Protein AF-A0A162CSD1-F1 (afdb_monomer_lite)

Foldseek 3Di:
DQVVQQVVCVVCVVDQKGFDKDFDPDPCLLQALVFKWFDADPVRHTPDIASHRPDDDVVQCCVQPNPDDDRDDADVVGTITTDPHMDGDPVCVVCLVVQDQDPVCVVRVPSVVSVVVVD

Radius of gyration: 15.82 Å; chains: 1; bounding box: 43×24×38 Å

Sequence (119 aa):
LIDQVAQLLIDRPEASMSTAAHAISELVDFCNPNVVKVVTDARQMALYFSRAPIPWWRDGQTAGNPGGDAFTQLPSPPPLRHVGIYAYRAGFLAQFPLLNPAPIEQLESLEQLRALWHG

Structure (mmCIF, N/CA/C/O backbone):
data_AF-A0A162CSD1-F1
#
_entry.id   AF-A0A162CSD1-F1
#
loop_
_atom_site.group_PDB
_atom_site.id
_atom_site.type_symbol
_atom_site.label_atom_id
_atom_site.label_alt_id
_atom_site.label_comp_id
_atom_site.label_asym_id
_atom_site.label_entity_id
_atom_site.label_seq_id
_atom_site.pdbx_PDB_ins_code
_atom_site.Cartn_x
_atom_site.Cartn_y
_atom_site.Cartn_z
_atom_site.occupancy
_atom_site.B_iso_or_equiv
_atom_site.auth_seq_id
_atom_site.auth_comp_id
_atom_site.auth_asym_id
_atom_site.auth_atom_id
_atom_site.pdbx_PDB_model_num
ATOM 1 N N . LEU A 1 1 ? -16.130 4.300 -6.595 1.00 90.00 1 LEU A N 1
ATOM 2 C CA . LEU A 1 1 ? -14.912 3.981 -5.812 1.00 90.00 1 LEU A CA 1
ATOM 3 C C . LEU A 1 1 ? -15.127 4.211 -4.318 1.00 90.00 1 LEU A C 1
ATOM 5 O O . LEU A 1 1 ? -14.947 3.260 -3.579 1.00 90.00 1 LEU A O 1
ATOM 9 N N . ILE A 1 2 ? -15.563 5.401 -3.876 1.00 95.69 2 ILE A N 1
ATOM 10 C CA . ILE A 1 2 ? -15.840 5.692 -2.449 1.00 95.69 2 ILE A CA 1
ATOM 11 C C . ILE A 1 2 ? -16.759 4.637 -1.812 1.00 95.69 2 ILE A C 1
ATOM 13 O O . ILE A 1 2 ? -16.356 3.981 -0.855 1.00 95.69 2 ILE A O 1
ATOM 17 N N . ASP A 1 3 ? -17.930 4.395 -2.405 1.00 97.88 3 ASP A N 1
ATOM 18 C CA . ASP A 1 3 ? -18.899 3.431 -1.861 1.00 97.88 3 ASP A CA 1
ATOM 19 C C . ASP A 1 3 ? -18.352 1.999 -1.813 1.00 97.88 3 ASP A C 1
ATOM 21 O O . ASP A 1 3 ? -18.671 1.242 -0.908 1.00 97.88 3 ASP A O 1
ATOM 25 N N . GLN A 1 4 ? -17.476 1.633 -2.755 1.00 97.38 4 GLN A N 1
ATOM 26 C CA . GLN A 1 4 ? -16.860 0.304 -2.796 1.00 97.38 4 GLN A CA 1
ATOM 27 C C . GLN A 1 4 ? -15.843 0.122 -1.665 1.00 97.38 4 GLN A C 1
ATOM 29 O O . GLN A 1 4 ? -15.792 -0.943 -1.061 1.00 97.38 4 GLN A O 1
ATOM 34 N N . VAL A 1 5 ? -15.057 1.157 -1.350 1.00 97.88 5 VAL A N 1
ATOM 35 C CA . VAL A 1 5 ? -14.096 1.128 -0.234 1.00 97.88 5 VAL A CA 1
ATOM 36 C C . VAL A 1 5 ? -14.840 1.054 1.100 1.00 97.88 5 VAL A C 1
ATOM 38 O O . VAL A 1 5 ? -14.472 0.258 1.964 1.00 97.88 5 VAL A O 1
ATOM 41 N N . ALA A 1 6 ? -15.923 1.823 1.244 1.00 98.06 6 ALA A N 1
ATOM 42 C CA . ALA A 1 6 ? -16.793 1.764 2.415 1.00 98.06 6 ALA A CA 1
ATOM 43 C C . ALA A 1 6 ? -17.444 0.380 2.570 1.00 98.06 6 ALA A C 1
ATOM 45 O O . ALA A 1 6 ? -17.352 -0.223 3.639 1.00 98.06 6 ALA A O 1
ATOM 46 N N . GLN A 1 7 ? -18.034 -0.153 1.496 1.00 98.25 7 GLN A N 1
ATOM 47 C CA . GLN A 1 7 ? -18.664 -1.472 1.504 1.00 98.25 7 GLN A CA 1
ATOM 48 C C . GLN A 1 7 ? -17.656 -2.585 1.818 1.00 98.25 7 GLN A C 1
ATOM 50 O O . GLN A 1 7 ? -17.949 -3.454 2.631 1.00 98.25 7 GLN A O 1
ATOM 55 N N . LEU A 1 8 ? -16.434 -2.513 1.279 1.00 97.75 8 LEU A N 1
ATOM 56 C CA . LEU A 1 8 ? -15.368 -3.465 1.598 1.00 97.75 8 LEU A CA 1
ATOM 57 C C . LEU A 1 8 ? -15.092 -3.544 3.108 1.00 97.75 8 LEU A C 1
ATOM 59 O O . LEU A 1 8 ? -14.877 -4.633 3.630 1.00 97.75 8 LEU A O 1
ATOM 63 N N . LEU A 1 9 ? -15.108 -2.414 3.824 1.00 98.06 9 LEU A N 1
ATOM 64 C CA . LEU A 1 9 ? -14.904 -2.413 5.276 1.00 98.06 9 LEU A CA 1
ATOM 65 C C . LEU A 1 9 ? -16.105 -2.988 6.041 1.00 98.06 9 LEU A C 1
ATOM 67 O O . LEU A 1 9 ? -15.936 -3.591 7.103 1.00 98.06 9 LEU A O 1
ATOM 71 N N . ILE A 1 10 ? -17.319 -2.805 5.518 1.00 98.06 10 ILE A N 1
ATOM 72 C CA . ILE A 1 10 ? -18.529 -3.425 6.072 1.00 98.06 10 ILE A CA 1
ATOM 73 C C . ILE A 1 10 ? -18.428 -4.950 5.950 1.00 98.06 10 ILE A C 1
ATOM 75 O O . ILE A 1 10 ? -18.682 -5.656 6.924 1.00 98.06 10 ILE A O 1
ATOM 79 N N . ASP A 1 11 ? -17.972 -5.440 4.798 1.00 97.56 11 ASP A N 1
ATOM 80 C CA . ASP A 1 11 ? -17.895 -6.869 4.486 1.00 97.56 11 ASP A CA 1
ATOM 81 C C . ASP A 1 11 ? -16.713 -7.589 5.170 1.00 97.56 11 ASP A C 1
ATOM 83 O O . ASP A 1 11 ? -16.642 -8.818 5.144 1.00 97.56 11 ASP A O 1
ATOM 87 N N . ARG A 1 12 ? -15.780 -6.843 5.781 1.00 97.00 12 ARG A N 1
ATOM 88 C CA . ARG A 1 12 ? -14.575 -7.355 6.463 1.00 97.00 12 ARG A CA 1
ATOM 89 C C . ARG A 1 12 ? -14.553 -6.944 7.939 1.00 97.00 12 ARG A C 1
ATOM 91 O O . ARG A 1 12 ? -13.871 -5.977 8.300 1.00 97.00 12 ARG A O 1
ATOM 98 N N . PRO A 1 13 ? -15.315 -7.630 8.814 1.00 95.00 13 PRO A N 1
ATOM 99 C CA . PRO A 1 13 ? -15.409 -7.289 10.236 1.00 95.00 13 PRO A CA 1
ATOM 100 C C . PRO A 1 13 ? -14.060 -7.331 10.967 1.00 95.00 13 PRO A C 1
ATOM 102 O O . PRO A 1 13 ? -13.868 -6.591 11.927 1.00 95.00 13 PRO A O 1
ATOM 105 N N . GLU A 1 14 ? -13.120 -8.147 10.493 1.00 94.31 14 GLU A N 1
ATOM 106 C CA . GLU A 1 14 ? -11.766 -8.279 11.027 1.00 94.31 14 GLU A CA 1
ATOM 107 C C . GLU A 1 14 ? -10.858 -7.070 10.750 1.00 94.31 14 GLU A C 1
ATOM 109 O O . GLU A 1 14 ? -9.826 -6.927 11.399 1.00 94.31 14 GLU A O 1
ATOM 114 N N . ALA A 1 15 ? -11.214 -6.203 9.796 1.00 96.88 15 ALA A N 1
ATOM 115 C CA . ALA A 1 15 ? -10.410 -5.047 9.418 1.00 96.88 15 ALA A CA 1
ATOM 116 C C . ALA A 1 15 ? -10.860 -3.773 10.150 1.00 96.88 15 ALA A C 1
ATOM 118 O O . ALA A 1 15 ? -12.056 -3.489 10.263 1.00 96.88 15 ALA A O 1
ATOM 119 N N . SER A 1 16 ? -9.896 -2.961 10.590 1.00 97.06 16 SER A N 1
ATOM 120 C CA . SER A 1 16 ? -10.133 -1.651 11.225 1.00 97.06 16 SER A CA 1
ATOM 121 C C . SER A 1 16 ? -10.255 -0.499 10.217 1.00 97.06 16 SER A C 1
ATOM 123 O O . SER A 1 16 ? -10.886 0.526 10.498 1.00 97.06 16 SER A O 1
ATOM 125 N N . MET A 1 17 ? -9.683 -0.683 9.026 1.00 98.12 17 MET A N 1
ATOM 126 C CA . MET A 1 17 ? -9.717 0.253 7.904 1.00 98.12 17 MET A CA 1
ATOM 127 C C . MET A 1 17 ? -9.633 -0.495 6.568 1.00 98.12 17 MET A C 1
ATOM 129 O O . MET A 1 17 ? -9.185 -1.640 6.523 1.00 98.12 17 MET A O 1
ATOM 133 N N . SER A 1 18 ? -10.037 0.152 5.479 1.00 98.38 18 SER A N 1
ATOM 134 C CA . SER A 1 18 ? -9.899 -0.360 4.111 1.00 98.38 18 SER A CA 1
ATOM 135 C C . SER A 1 18 ? -9.401 0.740 3.170 1.00 98.38 18 SER A C 1
ATOM 137 O O . SER A 1 18 ? -9.524 1.929 3.466 1.00 98.38 18 SER A O 1
ATOM 139 N N . THR A 1 19 ? -8.820 0.341 2.039 1.00 98.56 19 THR A N 1
ATOM 140 C CA . THR A 1 19 ? -8.325 1.230 0.976 1.00 98.56 19 THR A CA 1
ATOM 141 C C . THR A 1 19 ? -8.540 0.581 -0.395 1.00 98.56 19 THR A C 1
ATOM 143 O O . THR A 1 19 ? -9.049 -0.539 -0.480 1.00 98.56 19 THR A O 1
ATOM 146 N N . ALA A 1 20 ? -8.166 1.267 -1.472 1.00 98.38 20 ALA A N 1
ATOM 147 C CA . ALA A 1 20 ? -8.173 0.738 -2.827 1.00 98.38 20 ALA A CA 1
ATOM 148 C C . ALA A 1 20 ? -6.760 0.627 -3.412 1.00 98.38 20 ALA A C 1
ATOM 150 O O . ALA A 1 20 ? -5.833 1.355 -3.051 1.00 98.38 20 ALA A O 1
ATOM 151 N N . ALA A 1 21 ? -6.615 -0.274 -4.377 1.00 98.50 21 ALA A N 1
ATOM 152 C CA . ALA A 1 21 ? -5.424 -0.398 -5.196 1.00 98.50 21 ALA A CA 1
ATOM 153 C C . ALA A 1 21 ? -5.799 -0.816 -6.623 1.00 98.50 21 ALA A C 1
ATOM 155 O O . ALA A 1 21 ? -6.874 -1.374 -6.847 1.00 98.50 21 ALA A O 1
ATOM 156 N N . HIS A 1 22 ? -4.918 -0.561 -7.586 1.00 98.19 22 HIS A N 1
ATOM 157 C CA . HIS A 1 22 ? -5.068 -1.045 -8.959 1.00 98.19 22 HIS A CA 1
ATOM 158 C C . HIS A 1 22 ? -3.735 -1.543 -9.516 1.00 98.19 22 HIS A C 1
ATOM 160 O O . HIS A 1 22 ? -2.672 -1.164 -9.029 1.00 98.19 22 HIS A O 1
ATOM 166 N N . ALA A 1 23 ? -3.782 -2.381 -10.551 1.00 98.44 23 ALA A N 1
ATOM 167 C CA . ALA A 1 23 ? -2.582 -2.863 -11.225 1.00 98.44 23 ALA A CA 1
ATOM 168 C C . ALA A 1 23 ? -1.788 -1.706 -11.855 1.00 98.44 23 ALA A C 1
ATOM 170 O O . ALA A 1 23 ? -2.367 -0.789 -12.444 1.00 98.44 23 ALA A O 1
ATOM 171 N N . ILE A 1 24 ? -0.465 -1.764 -11.734 1.00 98.56 24 ILE A N 1
ATOM 172 C CA . ILE A 1 24 ? 0.476 -0.896 -12.442 1.00 98.56 24 ILE A CA 1
ATOM 173 C C . ILE A 1 24 ? 0.746 -1.511 -13.816 1.00 98.56 24 ILE A C 1
ATOM 175 O O . ILE A 1 24 ? 1.083 -2.691 -13.908 1.00 98.56 24 ILE A O 1
ATOM 179 N N . SER A 1 25 ? 0.611 -0.710 -14.873 1.00 97.88 25 SER A N 1
ATOM 180 C CA . SER A 1 25 ? 0.842 -1.139 -16.260 1.00 97.88 25 SER A CA 1
ATOM 181 C C . SER A 1 25 ? 2.189 -0.701 -16.827 1.00 97.88 25 SER A C 1
ATOM 183 O O . SER A 1 25 ? 2.615 -1.252 -17.835 1.00 97.88 25 SER A O 1
ATOM 185 N N . GLU A 1 26 ? 2.875 0.247 -16.179 1.00 97.44 26 GLU A N 1
ATOM 186 C CA . GLU A 1 26 ? 4.116 0.837 -16.683 1.00 97.44 26 GLU A CA 1
ATOM 187 C C . GLU A 1 26 ? 5.284 0.662 -15.708 1.00 97.44 26 GLU A C 1
ATOM 189 O O . GLU A 1 26 ? 5.170 0.928 -14.508 1.00 97.44 26 GLU A O 1
ATOM 194 N N . LEU A 1 27 ? 6.450 0.271 -16.231 1.00 95.19 27 LEU A N 1
ATOM 195 C CA . LEU A 1 27 ? 7.664 0.092 -15.427 1.00 95.19 27 LEU A CA 1
ATOM 196 C C . LEU A 1 27 ? 8.117 1.400 -14.759 1.00 95.19 27 LEU A C 1
ATOM 198 O O . LEU A 1 27 ? 8.592 1.381 -13.623 1.00 95.19 27 LEU A O 1
ATOM 202 N N . VAL A 1 28 ? 7.922 2.538 -15.435 1.00 96.69 28 VAL A N 1
ATOM 203 C CA . VAL A 1 28 ? 8.249 3.861 -14.881 1.00 96.69 28 VAL A CA 1
ATOM 204 C C . VAL A 1 28 ? 7.455 4.149 -13.607 1.00 96.69 28 VAL A C 1
ATOM 206 O O . VAL A 1 28 ? 8.025 4.647 -12.640 1.00 96.69 28 VAL A O 1
ATOM 209 N N . ASP A 1 29 ? 6.177 3.766 -13.557 1.00 98.12 29 ASP A N 1
ATOM 210 C CA . ASP A 1 29 ? 5.334 3.945 -12.375 1.00 98.12 29 ASP A CA 1
ATOM 211 C C . ASP A 1 29 ? 5.735 2.991 -11.250 1.00 98.12 29 ASP A C 1
ATOM 213 O O . ASP A 1 29 ? 5.751 3.381 -10.083 1.00 98.12 29 ASP A O 1
ATOM 217 N N . PHE A 1 30 ? 6.111 1.754 -11.579 1.00 97.44 30 PHE A N 1
ATOM 218 C CA . PHE A 1 30 ? 6.592 0.792 -10.589 1.00 97.44 30 PHE A CA 1
ATOM 219 C C . PHE A 1 30 ? 7.854 1.294 -9.868 1.00 97.44 30 PHE A C 1
ATOM 221 O O . PHE A 1 30 ? 7.939 1.240 -8.634 1.00 97.44 30 PHE A O 1
ATOM 228 N N . CYS A 1 31 ? 8.788 1.864 -10.631 1.00 95.38 31 CYS A N 1
ATOM 229 C CA . CYS A 1 31 ? 10.041 2.420 -10.126 1.00 95.38 31 CYS A CA 1
ATOM 230 C C . CYS A 1 31 ? 9.900 3.818 -9.498 1.00 95.38 31 CYS A C 1
ATOM 232 O O . CYS A 1 31 ? 10.825 4.280 -8.833 1.00 95.38 31 CYS A O 1
ATOM 234 N N . ASN A 1 32 ? 8.765 4.500 -9.673 1.00 98.00 32 ASN A N 1
ATOM 235 C CA . ASN A 1 32 ? 8.560 5.854 -9.162 1.00 98.00 32 ASN A CA 1
ATOM 236 C C . ASN A 1 32 ? 8.291 5.845 -7.637 1.00 98.00 32 ASN A C 1
ATOM 238 O O . ASN A 1 32 ? 7.291 5.266 -7.200 1.00 98.00 32 ASN A O 1
ATOM 242 N N . PRO A 1 33 ? 9.105 6.524 -6.802 1.00 97.88 33 PRO A N 1
ATOM 243 C CA . PRO A 1 33 ? 8.897 6.579 -5.348 1.00 97.88 33 PRO A CA 1
ATOM 244 C C . PRO A 1 33 ? 7.671 7.411 -4.924 1.00 97.88 33 PRO A C 1
ATOM 246 O O . PRO A 1 33 ? 7.237 7.346 -3.771 1.00 97.88 33 PRO A O 1
ATOM 249 N N . ASN A 1 34 ? 7.082 8.186 -5.839 1.00 98.12 34 ASN A N 1
ATOM 250 C CA . ASN A 1 34 ? 5.807 8.874 -5.611 1.00 98.12 34 ASN A CA 1
ATOM 251 C C . ASN A 1 34 ? 4.596 7.954 -5.828 1.00 98.12 34 ASN A C 1
ATOM 253 O O . ASN A 1 34 ? 3.484 8.289 -5.424 1.00 98.12 34 ASN A O 1
ATOM 257 N N . VAL A 1 35 ? 4.801 6.793 -6.453 1.00 98.62 35 VAL A N 1
ATOM 258 C CA . VAL A 1 35 ? 3.789 5.750 -6.593 1.00 98.62 35 VAL A CA 1
ATOM 259 C C . VAL A 1 35 ? 3.980 4.765 -5.450 1.00 98.62 35 VAL A C 1
ATOM 261 O O . VAL A 1 35 ? 4.966 4.033 -5.406 1.00 98.62 35 VAL A O 1
ATOM 264 N N . VAL A 1 36 ? 3.042 4.746 -4.508 1.00 98.81 36 VAL A N 1
ATOM 265 C CA . VAL A 1 36 ? 3.075 3.807 -3.380 1.00 98.81 36 VAL A CA 1
ATOM 266 C C . VAL A 1 36 ? 2.602 2.442 -3.861 1.00 98.81 36 VAL A C 1
ATOM 268 O O . VAL A 1 36 ? 1.503 2.320 -4.406 1.00 98.81 36 VAL A O 1
ATOM 271 N N . LYS A 1 37 ? 3.428 1.418 -3.654 1.00 98.81 37 LYS A N 1
ATOM 272 C CA . LYS A 1 37 ? 3.091 0.026 -3.943 1.00 98.81 37 LYS A CA 1
ATOM 273 C C . LYS A 1 37 ? 2.485 -0.626 -2.707 1.00 98.81 37 LYS A C 1
ATOM 275 O O . LYS A 1 37 ? 2.829 -0.261 -1.583 1.00 98.81 37 LYS A O 1
ATOM 280 N N . VAL A 1 38 ? 1.601 -1.594 -2.921 1.00 98.81 38 VAL A N 1
ATOM 281 C CA . VAL A 1 38 ? 1.022 -2.424 -1.859 1.00 98.81 38 VAL A CA 1
ATOM 282 C C . VAL A 1 38 ? 1.102 -3.895 -2.244 1.00 98.81 38 VAL A C 1
ATOM 284 O O . VAL A 1 38 ? 0.882 -4.260 -3.397 1.00 98.81 38 VAL A O 1
ATOM 287 N N . VAL A 1 39 ? 1.413 -4.744 -1.270 1.00 98.50 39 VAL A N 1
ATOM 288 C CA . VAL A 1 39 ? 1.325 -6.204 -1.394 1.00 98.50 39 VAL A CA 1
ATOM 289 C C . VAL A 1 39 ? 0.251 -6.723 -0.445 1.00 98.50 39 VAL A C 1
ATOM 291 O O . VAL A 1 39 ? 0.104 -6.202 0.661 1.00 98.50 39 VAL A O 1
ATOM 294 N N . THR A 1 40 ? -0.516 -7.725 -0.874 1.00 98.19 40 THR A N 1
ATOM 295 C CA . THR A 1 40 ? -1.648 -8.278 -0.117 1.00 98.19 40 THR A CA 1
ATOM 296 C C . THR A 1 40 ? -1.505 -9.781 0.112 1.00 98.19 40 THR A C 1
ATOM 298 O O . THR A 1 40 ? -0.780 -10.468 -0.610 1.00 98.19 40 THR A O 1
ATOM 301 N N . ASP A 1 41 ? -2.176 -10.293 1.145 1.00 97.38 41 ASP A N 1
ATOM 302 C CA . ASP A 1 41 ? -2.341 -11.731 1.364 1.00 97.38 41 ASP A CA 1
ATOM 303 C C . ASP A 1 41 ? -3.455 -12.312 0.467 1.00 97.38 41 ASP A C 1
ATOM 305 O O . ASP A 1 41 ? -4.157 -11.600 -0.256 1.00 97.38 41 ASP A O 1
ATOM 309 N N . ALA A 1 42 ? -3.665 -13.630 0.539 1.00 96.88 42 ALA A N 1
ATOM 310 C CA . ALA A 1 42 ? -4.710 -14.315 -0.228 1.00 96.88 42 ALA A CA 1
ATOM 311 C C . ALA A 1 42 ? -6.145 -13.849 0.106 1.00 96.88 42 ALA A C 1
ATOM 313 O O . ALA A 1 42 ? -7.066 -14.089 -0.674 1.00 96.88 42 ALA A O 1
ATOM 314 N N . ARG A 1 43 ? -6.350 -13.178 1.248 1.00 96.06 43 ARG A N 1
ATOM 315 C CA . ARG A 1 43 ? -7.633 -12.601 1.673 1.00 96.06 43 ARG A CA 1
ATOM 316 C C . ARG A 1 43 ? -7.760 -11.129 1.284 1.00 96.06 43 ARG A C 1
ATOM 318 O O . ARG A 1 43 ? -8.776 -10.524 1.610 1.00 96.06 43 ARG A O 1
ATOM 325 N N . GLN A 1 44 ? -6.796 -10.558 0.560 1.00 95.81 44 GLN A N 1
ATOM 326 C CA . GLN A 1 44 ? -6.731 -9.131 0.223 1.00 95.81 44 GLN A CA 1
ATOM 327 C C . GLN A 1 44 ? -6.500 -8.211 1.436 1.00 95.81 44 GLN A C 1
ATOM 329 O O . GLN A 1 44 ? -6.832 -7.029 1.381 1.00 95.81 44 GLN A O 1
ATOM 334 N N . MET A 1 45 ? -5.910 -8.719 2.523 1.00 97.25 45 MET A N 1
ATOM 335 C CA . MET A 1 45 ? -5.387 -7.867 3.594 1.00 97.25 45 MET A CA 1
ATOM 336 C C . MET A 1 45 ? -4.026 -7.315 3.176 1.00 97.25 45 MET A C 1
ATOM 338 O O . MET A 1 45 ? -3.179 -8.062 2.683 1.00 97.25 45 MET A O 1
ATOM 342 N N . ALA A 1 46 ? -3.804 -6.013 3.360 1.00 98.12 46 ALA A N 1
ATOM 343 C CA . ALA A 1 46 ? -2.509 -5.406 3.075 1.00 98.12 46 ALA A CA 1
ATOM 344 C C . ALA A 1 46 ? -1.435 -5.988 4.004 1.00 98.12 46 ALA A C 1
ATOM 346 O O . ALA A 1 46 ? -1.576 -5.954 5.223 1.00 98.12 46 ALA A O 1
ATOM 347 N N . LEU A 1 47 ? -0.363 -6.511 3.412 1.00 98.12 47 LEU A N 1
ATOM 348 C CA . LEU A 1 47 ? 0.815 -6.993 4.130 1.00 98.12 47 LEU A CA 1
ATOM 349 C C . LEU A 1 47 ? 1.822 -5.861 4.345 1.00 98.12 47 LEU A C 1
ATOM 351 O O . LEU A 1 47 ? 2.421 -5.768 5.411 1.00 98.12 47 LEU A O 1
ATOM 355 N N . TYR A 1 48 ? 2.022 -5.008 3.334 1.00 98.50 48 TYR A N 1
ATOM 356 C CA . TYR A 1 48 ? 2.974 -3.900 3.405 1.00 98.50 48 TYR A CA 1
ATOM 357 C C . TYR A 1 48 ? 2.709 -2.837 2.330 1.00 98.50 48 TYR A C 1
ATOM 359 O O . TYR A 1 48 ? 2.248 -3.159 1.231 1.00 98.50 48 TYR A O 1
ATOM 367 N N . PHE A 1 49 ? 3.052 -1.584 2.644 1.00 98.81 49 PHE A N 1
ATOM 368 C CA . PHE A 1 49 ? 3.071 -0.452 1.715 1.00 98.81 49 PHE A CA 1
ATOM 369 C C . PHE A 1 49 ? 4.496 0.083 1.596 1.00 98.81 49 PHE A C 1
ATOM 371 O O . PHE A 1 49 ? 5.186 0.196 2.603 1.00 98.81 49 PHE A O 1
ATOM 378 N N . SER A 1 50 ? 4.931 0.453 0.393 1.00 98.75 50 SER A N 1
ATOM 379 C CA . SER A 1 50 ? 6.283 0.987 0.204 1.00 98.75 50 SER A CA 1
ATOM 380 C C . SER A 1 50 ? 6.389 1.926 -0.983 1.00 98.75 50 SER A C 1
ATOM 382 O O . SER A 1 50 ? 5.688 1.777 -1.989 1.00 98.75 50 SER A O 1
ATOM 384 N N . ARG A 1 51 ? 7.318 2.876 -0.893 1.00 98.62 51 ARG A N 1
ATOM 385 C CA . ARG A 1 51 ? 7.795 3.645 -2.046 1.00 98.62 51 ARG A CA 1
ATOM 386 C C . ARG A 1 51 ? 8.794 2.851 -2.882 1.00 98.62 51 ARG A C 1
ATOM 388 O O . ARG A 1 51 ? 8.918 3.122 -4.078 1.00 98.62 51 ARG A O 1
ATOM 395 N N . ALA A 1 52 ? 9.466 1.858 -2.300 1.00 97.50 52 ALA A N 1
ATOM 396 C CA . ALA A 1 52 ? 10.342 0.957 -3.037 1.00 97.50 52 ALA A CA 1
ATOM 397 C C . ALA A 1 52 ? 9.537 0.051 -3.992 1.00 97.50 52 ALA A C 1
ATOM 399 O O . ALA A 1 52 ? 8.358 -0.226 -3.740 1.00 97.50 5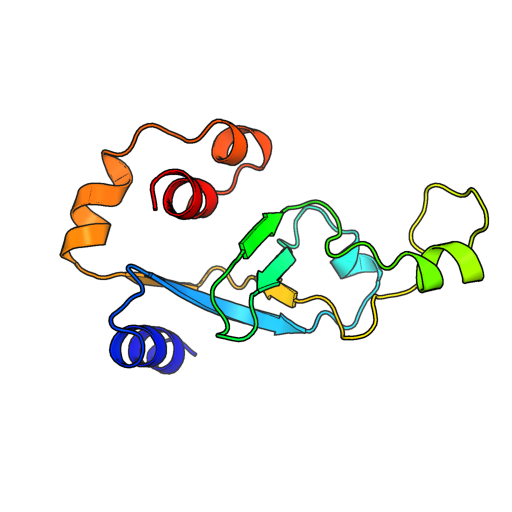2 ALA A O 1
ATOM 400 N N . PRO A 1 53 ? 10.133 -0.423 -5.099 1.00 95.81 53 PRO A N 1
ATOM 401 C CA . PRO A 1 53 ? 9.440 -1.304 -6.034 1.00 95.81 53 PRO A CA 1
ATOM 402 C C . PRO A 1 53 ? 9.236 -2.697 -5.418 1.00 95.81 53 PRO A C 1
ATOM 404 O O . PRO A 1 53 ? 10.175 -3.481 -5.281 1.00 95.81 53 PRO A O 1
ATOM 407 N N . ILE A 1 54 ? 7.991 -2.995 -5.032 1.00 96.88 54 ILE A N 1
ATOM 408 C CA . ILE A 1 54 ? 7.578 -4.276 -4.446 1.00 96.88 54 ILE A CA 1
ATOM 409 C C . ILE A 1 54 ? 6.348 -4.854 -5.173 1.00 96.88 54 ILE A C 1
ATOM 411 O O . ILE A 1 54 ? 5.451 -4.093 -5.544 1.00 96.88 54 ILE A O 1
ATOM 415 N N . PRO A 1 55 ? 6.264 -6.184 -5.354 1.00 94.81 55 PRO A N 1
ATOM 416 C CA . PRO A 1 55 ? 7.241 -7.188 -4.935 1.00 94.81 55 PRO A CA 1
ATOM 417 C C . PRO A 1 55 ? 8.460 -7.260 -5.868 1.00 94.81 55 PRO A C 1
ATOM 419 O O . PRO A 1 55 ? 8.388 -6.932 -7.052 1.00 94.81 55 PRO A O 1
ATOM 422 N N . TRP A 1 56 ? 9.581 -7.747 -5.337 1.00 92.25 56 TRP A N 1
ATOM 423 C CA . TRP A 1 56 ? 10.751 -8.080 -6.147 1.00 92.25 56 TRP A CA 1
ATOM 424 C C . TRP A 1 56 ? 10.490 -9.350 -6.968 1.00 92.25 56 TRP A C 1
ATOM 426 O O . TRP A 1 56 ? 10.330 -10.438 -6.408 1.00 92.25 56 TRP A O 1
ATOM 436 N N . TRP A 1 57 ? 10.480 -9.238 -8.300 1.00 90.94 57 TRP A N 1
ATOM 437 C CA . TRP A 1 57 ? 10.348 -10.396 -9.188 1.00 90.94 57 TRP A CA 1
ATOM 438 C C . TRP A 1 57 ? 11.717 -10.970 -9.563 1.00 90.94 57 TRP A C 1
ATOM 440 O O . TRP A 1 57 ? 12.303 -10.601 -10.579 1.00 90.94 57 TRP A O 1
ATOM 450 N N . ARG A 1 58 ? 12.218 -11.895 -8.734 1.00 87.31 58 ARG A N 1
ATOM 451 C CA . ARG A 1 58 ? 13.560 -12.494 -8.863 1.00 87.31 58 ARG A CA 1
ATOM 452 C C . ARG A 1 58 ? 13.886 -12.961 -10.282 1.00 87.31 58 ARG A C 1
ATOM 454 O O . ARG A 1 58 ? 14.928 -12.595 -10.821 1.00 87.31 58 ARG A O 1
ATOM 461 N N . ASP A 1 59 ? 13.006 -13.763 -10.871 1.00 85.38 59 ASP A N 1
ATOM 462 C CA . ASP A 1 59 ? 13.297 -14.424 -12.144 1.00 85.38 59 ASP A CA 1
ATOM 463 C C . ASP A 1 59 ? 13.214 -13.433 -13.317 1.00 85.38 59 ASP A C 1
ATOM 465 O O . ASP A 1 59 ? 14.065 -13.470 -14.203 1.00 85.38 59 ASP A O 1
ATOM 469 N N . GLY A 1 60 ? 12.271 -12.481 -13.276 1.00 82.69 60 GLY A N 1
ATOM 470 C CA . GLY A 1 60 ? 12.154 -11.422 -14.285 1.00 82.69 60 GLY A CA 1
ATOM 471 C C . GLY A 1 60 ? 13.350 -10.469 -14.296 1.00 82.69 60 GLY A C 1
ATOM 472 O O . GLY A 1 60 ? 13.864 -10.137 -15.361 1.00 82.69 60 GLY A O 1
ATOM 473 N N . GLN A 1 61 ? 13.860 -10.087 -13.118 1.00 80.00 61 GLN A N 1
ATOM 474 C CA . GLN A 1 61 ? 15.050 -9.231 -13.052 1.00 80.00 61 GLN A CA 1
ATOM 475 C C . GLN A 1 61 ? 16.324 -9.972 -13.471 1.00 80.00 61 GLN A C 1
ATOM 477 O O . GLN A 1 61 ? 17.164 -9.407 -14.165 1.00 80.00 61 GLN A O 1
ATOM 482 N N . THR A 1 62 ? 16.446 -11.257 -13.127 1.00 74.31 62 THR A N 1
ATOM 483 C CA . THR A 1 62 ? 17.620 -12.062 -13.506 1.00 74.31 62 THR A CA 1
ATOM 484 C C . THR A 1 62 ? 17.666 -12.339 -15.011 1.00 74.31 62 THR A C 1
ATOM 486 O O . THR A 1 62 ? 18.745 -12.344 -15.595 1.00 74.31 62 THR A O 1
ATOM 489 N N . ALA A 1 63 ? 16.512 -12.540 -15.656 1.00 70.50 63 ALA A N 1
ATOM 490 C CA . ALA A 1 63 ? 16.431 -12.796 -17.094 1.00 70.50 63 ALA A CA 1
ATOM 491 C C . ALA A 1 63 ? 16.749 -11.555 -17.950 1.00 70.50 63 ALA A C 1
ATOM 493 O O . ALA A 1 63 ? 17.313 -11.691 -19.034 1.00 70.50 63 ALA A O 1
ATOM 494 N N . GLY A 1 64 ? 16.389 -10.357 -17.474 1.00 65.12 64 GLY A N 1
ATOM 495 C CA . GLY A 1 64 ? 16.602 -9.099 -18.196 1.00 65.12 64 GLY A CA 1
ATOM 496 C C . GLY A 1 64 ? 17.901 -8.366 -17.852 1.00 65.12 64 GLY A C 1
ATOM 497 O O . GLY A 1 64 ? 18.328 -7.513 -18.627 1.00 65.12 64 GLY A O 1
ATOM 498 N N . ASN A 1 65 ? 18.521 -8.664 -16.702 1.00 67.94 65 ASN A N 1
ATOM 499 C CA . ASN A 1 65 ? 19.695 -7.940 -16.210 1.00 67.94 65 ASN A CA 1
ATOM 500 C C . ASN A 1 65 ? 20.532 -8.758 -15.192 1.00 67.94 65 ASN A C 1
ATOM 502 O O . ASN A 1 65 ? 20.496 -8.469 -13.991 1.00 67.94 65 ASN A O 1
ATOM 506 N N . PRO A 1 66 ? 21.284 -9.797 -15.616 1.00 65.62 66 PRO A N 1
ATOM 507 C CA . PRO A 1 66 ? 22.078 -10.618 -14.700 1.00 65.62 66 PRO A CA 1
ATOM 508 C C . PRO A 1 66 ? 23.122 -9.779 -13.942 1.00 65.62 66 PRO A C 1
ATOM 510 O O . PRO A 1 66 ? 24.118 -9.343 -14.514 1.00 65.62 66 PRO A O 1
ATOM 513 N N . GLY A 1 67 ? 22.899 -9.564 -12.643 1.00 67.00 67 GLY A N 1
ATOM 514 C CA . GLY A 1 67 ? 23.798 -8.788 -11.780 1.00 67.00 67 GLY A CA 1
ATOM 515 C C . GLY A 1 67 ? 23.653 -7.267 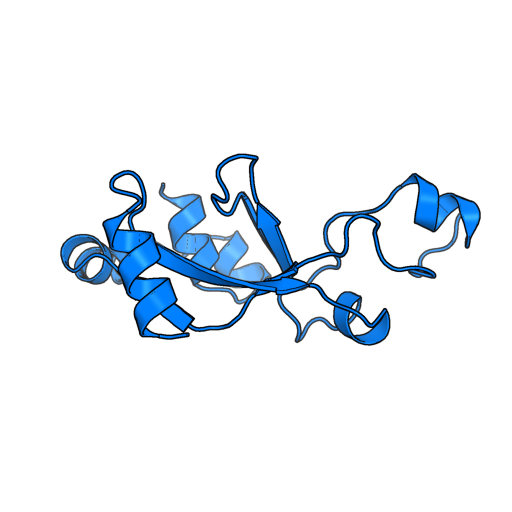-11.878 1.00 67.00 67 GLY A C 1
ATOM 516 O O . GLY A 1 67 ? 24.464 -6.561 -11.283 1.00 67.00 67 GLY A O 1
ATOM 517 N N . GLY A 1 68 ? 22.652 -6.756 -12.598 1.00 67.75 68 GLY A N 1
ATOM 518 C CA . GLY A 1 68 ? 22.380 -5.324 -12.626 1.00 67.75 68 GLY A CA 1
ATOM 519 C C . GLY A 1 68 ? 21.442 -4.859 -11.514 1.00 67.75 68 GLY A C 1
ATOM 520 O O . GLY A 1 68 ? 20.713 -5.633 -10.895 1.00 67.75 68 GLY A O 1
ATOM 521 N N . ASP A 1 69 ? 21.486 -3.558 -11.261 1.00 67.81 69 ASP A N 1
ATOM 522 C CA . ASP A 1 69 ? 20.809 -2.842 -10.176 1.00 67.81 69 ASP A CA 1
ATOM 523 C C . ASP A 1 69 ? 19.462 -2.221 -10.591 1.00 67.81 69 ASP A C 1
ATOM 525 O O . ASP A 1 69 ? 18.712 -1.731 -9.745 1.00 67.81 69 ASP A O 1
ATOM 529 N N . ALA A 1 70 ? 19.134 -2.258 -11.886 1.00 75.19 70 ALA A N 1
ATOM 530 C CA . ALA A 1 70 ? 17.948 -1.627 -12.455 1.00 75.19 70 ALA A CA 1
ATOM 531 C C . ALA A 1 70 ? 16.860 -2.634 -12.848 1.00 75.19 70 ALA A C 1
ATOM 533 O O . ALA A 1 70 ? 17.137 -3.676 -13.453 1.00 75.19 70 ALA A O 1
ATOM 534 N N . PHE A 1 71 ? 15.604 -2.260 -12.577 1.00 84.56 71 PHE A N 1
ATOM 535 C CA . PHE A 1 71 ? 14.441 -3.010 -13.036 1.00 84.56 71 PHE A CA 1
ATOM 536 C C . PHE A 1 71 ? 14.280 -2.888 -14.552 1.00 84.56 71 PHE A C 1
ATOM 538 O O . PHE A 1 71 ? 14.280 -1.780 -15.085 1.00 84.56 71 PHE A O 1
ATOM 545 N N . THR A 1 72 ? 14.090 -4.014 -15.241 1.00 86.56 72 THR A N 1
ATOM 546 C CA . THR A 1 72 ? 13.935 -4.048 -16.712 1.00 86.56 72 THR A CA 1
ATOM 547 C C . THR A 1 72 ? 12.545 -4.473 -17.172 1.00 86.56 72 THR A C 1
ATOM 549 O O . THR A 1 72 ? 12.178 -4.253 -18.325 1.00 86.56 72 THR A O 1
ATOM 552 N N . GLN A 1 73 ? 11.755 -5.070 -16.277 1.00 89.56 73 GLN A N 1
ATOM 553 C CA . GLN A 1 73 ? 10.422 -5.599 -16.563 1.00 89.56 73 GLN A CA 1
ATOM 554 C C . GLN A 1 73 ? 9.515 -5.481 -15.336 1.00 89.56 73 GLN A C 1
ATOM 556 O O . GLN A 1 73 ? 9.989 -5.529 -14.194 1.00 89.56 73 GLN A O 1
ATOM 561 N N . LEU A 1 74 ? 8.207 -5.353 -15.576 1.00 93.62 74 LEU A N 1
ATOM 562 C CA . LEU A 1 74 ? 7.196 -5.400 -14.522 1.00 93.62 74 LEU A CA 1
ATOM 563 C C . LEU A 1 74 ? 7.059 -6.818 -13.954 1.00 93.62 74 LEU A C 1
ATOM 565 O O . LEU A 1 74 ? 7.078 -7.768 -14.734 1.00 93.62 74 LEU A O 1
ATOM 569 N N . PRO A 1 75 ? 6.862 -6.972 -12.631 1.00 93.44 75 PRO A N 1
ATOM 570 C CA . PRO A 1 75 ? 6.439 -8.230 -12.026 1.00 93.44 75 PRO A CA 1
ATOM 571 C C . PRO A 1 75 ? 5.223 -8.862 -12.718 1.00 93.44 75 PRO A C 1
ATOM 573 O O . PRO A 1 75 ? 4.318 -8.160 -13.172 1.00 93.44 75 PRO A O 1
ATOM 576 N N . SER A 1 76 ? 5.191 -10.196 -12.737 1.00 92.31 76 SER A N 1
ATOM 577 C CA . SER A 1 76 ? 4.015 -10.991 -13.097 1.00 92.31 76 SER A CA 1
ATOM 578 C C . SER A 1 76 ? 3.627 -11.881 -11.906 1.00 92.31 76 SER A C 1
ATOM 580 O O . SER A 1 76 ? 4.456 -12.694 -11.484 1.00 92.31 76 SER A O 1
ATOM 582 N N . PRO A 1 77 ? 2.414 -11.746 -11.331 1.00 93.75 77 PRO A N 1
ATOM 583 C CA . PRO A 1 77 ? 1.334 -10.830 -11.725 1.00 93.75 77 PRO A CA 1
ATOM 584 C C . PRO A 1 77 ? 1.687 -9.339 -11.521 1.00 93.75 77 PRO A C 1
ATOM 586 O O . PRO A 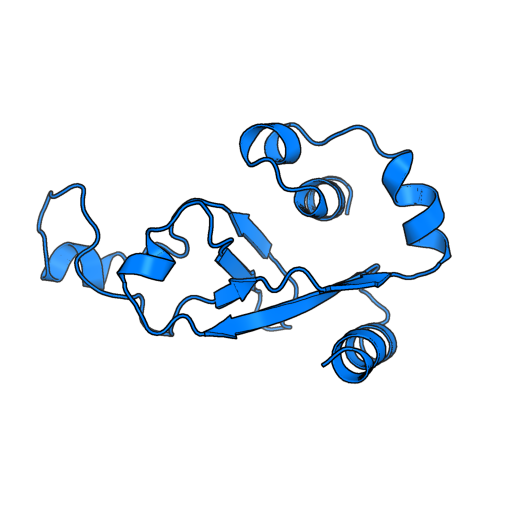1 77 ? 2.618 -9.043 -10.766 1.00 93.75 77 PRO A O 1
ATOM 589 N N . PRO A 1 78 ? 0.953 -8.403 -12.166 1.00 96.94 78 PRO A N 1
ATOM 590 C CA . PRO A 1 78 ? 1.244 -6.974 -12.083 1.00 96.94 78 PRO A CA 1
ATOM 591 C C . PRO A 1 78 ? 1.268 -6.453 -10.637 1.00 96.94 78 PRO A C 1
ATOM 593 O O . PRO A 1 78 ? 0.374 -6.796 -9.855 1.00 96.94 78 PRO A O 1
ATOM 596 N N . PRO A 1 79 ? 2.239 -5.596 -10.273 1.00 98.00 79 PRO A N 1
ATOM 597 C CA . PRO A 1 79 ? 2.277 -4.988 -8.951 1.00 98.00 79 PRO A CA 1
ATOM 598 C C . PRO A 1 79 ? 1.102 -4.021 -8.769 1.00 98.00 79 PRO A C 1
ATOM 600 O O . PRO A 1 79 ? 0.566 -3.475 -9.736 1.00 98.00 79 PRO A O 1
ATOM 603 N N . LEU A 1 80 ? 0.706 -3.788 -7.518 1.00 98.75 80 LEU A N 1
ATOM 604 C CA . LEU A 1 80 ? -0.430 -2.932 -7.192 1.00 98.75 80 LEU A CA 1
ATOM 605 C C . LEU A 1 80 ? 0.030 -1.547 -6.739 1.00 98.75 80 LEU A C 1
ATOM 607 O O . LEU A 1 80 ? 0.878 -1.417 -5.858 1.00 98.75 80 LEU A O 1
ATOM 611 N N . ARG A 1 81 ? -0.595 -0.511 -7.297 1.00 98.81 81 ARG A N 1
ATOM 612 C CA . ARG A 1 81 ? -0.525 0.871 -6.829 1.00 98.81 81 ARG A CA 1
ATOM 613 C C . ARG A 1 81 ? -1.629 1.118 -5.817 1.00 98.81 81 ARG A C 1
ATOM 615 O O . ARG A 1 81 ? -2.802 0.931 -6.126 1.00 98.81 81 ARG A O 1
ATOM 622 N N . HIS A 1 82 ? -1.252 1.601 -4.642 1.00 98.81 82 HIS A N 1
ATOM 623 C CA . HIS A 1 82 ? -2.186 2.091 -3.640 1.00 98.81 82 HIS A CA 1
ATOM 624 C C . HIS A 1 82 ? -2.852 3.401 -4.096 1.00 98.81 82 HIS A C 1
ATOM 626 O O . HIS A 1 82 ? -2.196 4.302 -4.628 1.00 98.81 82 HIS A O 1
ATOM 632 N N . VAL A 1 83 ? -4.157 3.514 -3.853 1.00 98.06 83 VAL A N 1
ATOM 633 C CA . VAL A 1 83 ? -4.956 4.724 -4.060 1.00 98.06 83 VAL A CA 1
ATOM 634 C C . VAL A 1 83 ? -5.244 5.331 -2.694 1.00 98.06 83 VAL A C 1
ATOM 636 O O . VAL A 1 83 ? -5.803 4.653 -1.846 1.00 98.06 83 VAL A O 1
ATOM 639 N N . GLY A 1 84 ? -4.899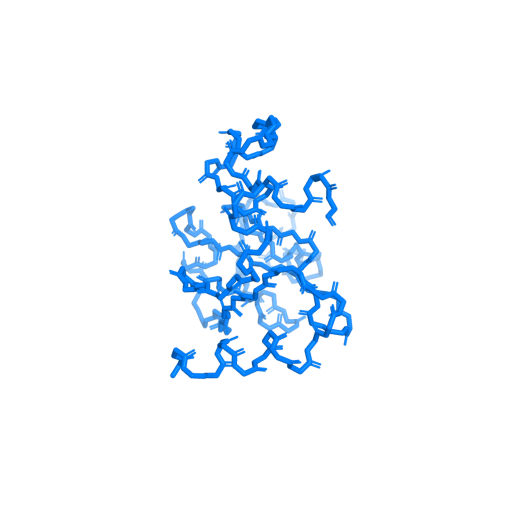 6.606 -2.489 1.00 96.62 84 GLY A N 1
ATOM 640 C CA . GLY A 1 84 ? -5.053 7.321 -1.212 1.00 96.62 84 GLY A CA 1
ATOM 641 C C . GLY A 1 84 ? -6.500 7.647 -0.829 1.00 96.62 84 GLY A C 1
ATOM 642 O O . GLY A 1 84 ? -6.828 8.804 -0.588 1.00 96.62 84 GLY A O 1
ATOM 643 N N . ILE A 1 85 ? -7.368 6.640 -0.813 1.00 97.75 85 ILE A N 1
ATOM 644 C CA . ILE A 1 85 ? -8.750 6.698 -0.358 1.00 97.75 85 ILE A CA 1
ATOM 645 C C . ILE A 1 85 ? -8.939 5.645 0.723 1.00 97.75 85 ILE A C 1
ATOM 647 O O . ILE A 1 85 ? -8.605 4.485 0.521 1.00 97.75 85 ILE A O 1
ATOM 651 N N . TYR A 1 86 ? -9.520 6.039 1.849 1.00 98.06 86 TYR A N 1
ATOM 652 C CA . TYR A 1 86 ? -9.673 5.151 2.990 1.00 98.06 86 TYR A CA 1
ATOM 653 C C . TYR A 1 86 ? -11.097 5.176 3.532 1.00 98.06 86 TYR A C 1
ATOM 655 O O . TYR A 1 86 ? -11.745 6.223 3.548 1.00 98.06 86 TYR A O 1
ATOM 663 N N . ALA A 1 87 ? -11.550 4.031 4.033 1.00 98.31 87 ALA A N 1
ATOM 664 C CA . ALA A 1 87 ? -12.643 3.958 4.992 1.00 98.31 87 ALA A CA 1
ATOM 665 C C . ALA A 1 87 ? -12.086 3.490 6.339 1.00 98.31 87 ALA A C 1
ATOM 667 O O . ALA A 1 87 ? -11.186 2.653 6.394 1.00 98.31 87 ALA A O 1
ATOM 668 N N . TYR A 1 88 ? -12.643 4.015 7.427 1.00 98.06 88 TYR A N 1
ATOM 669 C CA . TYR A 1 88 ? -12.217 3.710 8.790 1.00 98.06 88 TYR A CA 1
ATOM 670 C C . TYR A 1 88 ? -13.420 3.363 9.657 1.00 98.06 88 TYR A C 1
ATOM 672 O O . TYR A 1 88 ? -14.484 3.973 9.530 1.00 98.06 88 TYR A O 1
ATOM 680 N N . ARG A 1 89 ? -13.244 2.438 10.607 1.00 97.62 89 ARG A N 1
ATOM 681 C CA . ARG A 1 89 ? -14.203 2.299 11.709 1.00 97.62 89 ARG A CA 1
ATOM 682 C C . ARG A 1 89 ? -14.066 3.508 12.627 1.00 97.62 89 ARG A C 1
ATOM 684 O O . ARG A 1 89 ? -12.953 3.870 12.993 1.00 97.62 89 ARG A O 1
ATOM 691 N N . ALA A 1 90 ? -15.185 4.094 13.053 1.00 97.31 90 ALA A N 1
ATOM 692 C CA . ALA A 1 90 ? -15.176 5.307 13.878 1.00 9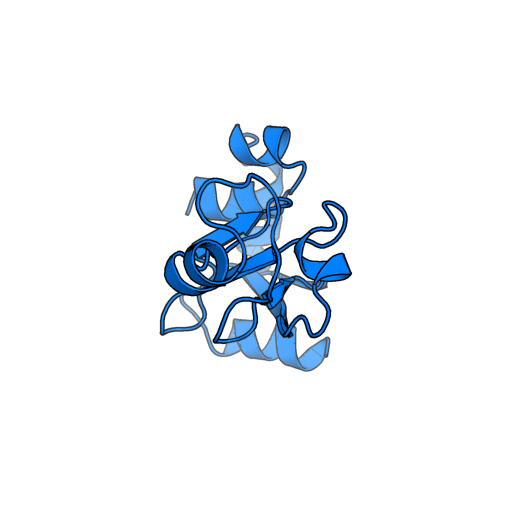7.31 90 ALA A CA 1
ATOM 693 C C . ALA A 1 90 ? -14.325 5.161 15.156 1.00 97.31 90 ALA A C 1
ATOM 695 O O . ALA A 1 90 ? -13.552 6.056 15.487 1.00 97.31 90 ALA A O 1
ATOM 696 N N . GLY A 1 91 ? -14.414 4.010 15.836 1.00 96.62 91 GLY A N 1
ATOM 697 C CA . GLY A 1 91 ? -13.604 3.728 17.025 1.00 96.62 91 GLY A CA 1
ATOM 698 C C . GLY A 1 91 ? -12.103 3.680 16.730 1.00 96.62 91 GLY A C 1
ATOM 699 O O . GLY A 1 91 ? -11.321 4.293 17.450 1.00 96.62 91 GLY A O 1
ATOM 700 N N . PHE A 1 92 ? -11.707 3.025 15.635 1.00 97.12 92 PHE A N 1
ATOM 701 C CA . PHE A 1 92 ? -10.310 2.998 15.205 1.00 97.12 92 PHE A CA 1
ATOM 702 C C . PHE A 1 92 ? -9.822 4.390 14.791 1.00 97.12 92 PHE A C 1
ATOM 704 O O . PHE A 1 92 ? -8.745 4.800 15.201 1.00 97.12 92 PHE A O 1
ATOM 711 N N . LEU A 1 93 ? -10.631 5.160 14.057 1.00 96.38 93 LEU A N 1
ATOM 712 C CA . LEU A 1 93 ? -10.273 6.513 13.626 1.00 96.38 93 LEU A CA 1
ATOM 713 C C . LEU A 1 93 ? -10.012 7.459 14.810 1.00 96.38 93 LEU A C 1
ATOM 715 O O . LEU A 1 93 ? -9.136 8.312 14.725 1.00 96.38 93 LEU A O 1
ATOM 719 N N . ALA A 1 94 ? -10.734 7.293 15.921 1.00 97.44 94 ALA A N 1
ATOM 720 C CA . ALA A 1 94 ? -10.487 8.050 17.148 1.00 97.44 94 ALA A CA 1
ATOM 721 C C . ALA A 1 94 ? -9.189 7.626 17.864 1.00 97.44 94 ALA A C 1
ATOM 723 O O . ALA A 1 94 ? -8.540 8.450 18.504 1.00 97.44 94 ALA A O 1
ATOM 724 N N . GLN A 1 95 ? -8.806 6.350 17.760 1.00 96.88 95 GLN A N 1
ATOM 725 C CA . GLN A 1 95 ? -7.605 5.795 18.393 1.00 96.88 95 GLN A CA 1
ATOM 726 C C . GLN A 1 95 ? -6.335 6.030 17.568 1.00 96.88 95 GLN A C 1
ATOM 728 O O . GLN A 1 95 ? -5.271 6.267 18.133 1.00 96.88 95 GLN A O 1
ATOM 733 N N . PHE A 1 96 ? -6.435 5.988 16.240 1.00 97.38 96 PHE A N 1
ATOM 734 C CA . PHE A 1 96 ? -5.302 5.984 15.315 1.00 97.38 96 PHE A CA 1
ATOM 735 C C . PHE A 1 96 ? -4.313 7.155 15.507 1.00 97.38 96 PHE A C 1
ATOM 737 O O . PHE A 1 96 ? -3.105 6.903 15.565 1.00 97.38 96 PHE A O 1
ATOM 744 N N . PRO A 1 97 ? -4.757 8.414 15.709 1.00 95.75 97 PRO A N 1
ATOM 745 C CA . PRO A 1 97 ? -3.845 9.533 15.954 1.00 95.75 97 PRO A CA 1
ATOM 746 C C . PRO A 1 97 ? -3.094 9.446 17.289 1.00 95.75 97 PRO A C 1
ATOM 748 O O . PRO A 1 97 ? -2.057 10.087 17.437 1.00 95.75 97 PRO A O 1
ATOM 751 N N . LEU A 1 98 ? -3.615 8.677 18.252 1.00 97.25 98 LEU A N 1
ATOM 752 C CA . LEU A 1 98 ? -3.035 8.505 19.588 1.00 97.25 98 LEU A CA 1
ATOM 753 C C . LEU A 1 98 ? -1.955 7.418 19.623 1.00 97.25 98 LEU A C 1
ATOM 755 O O . LEU A 1 98 ? -1.212 7.320 20.598 1.00 97.25 98 LEU A O 1
ATOM 759 N N . LEU A 1 99 ? -1.870 6.591 18.579 1.00 97.62 99 LEU A N 1
ATOM 760 C CA . LEU A 1 99 ? -0.820 5.591 18.451 1.00 97.62 99 LEU A CA 1
ATOM 761 C C . LEU A 1 99 ? 0.530 6.278 18.238 1.00 97.62 99 LEU A C 1
ATOM 763 O O . LEU A 1 99 ? 0.650 7.208 17.434 1.00 97.62 99 LEU A O 1
ATOM 767 N N . ASN A 1 100 ? 1.561 5.770 18.915 1.00 97.94 100 ASN A N 1
ATOM 768 C CA . ASN A 1 100 ? 2.929 6.222 18.689 1.00 97.94 100 ASN A CA 1
ATOM 769 C C . ASN A 1 100 ? 3.298 6.033 17.206 1.00 97.94 100 ASN A C 1
ATOM 771 O O . ASN A 1 100 ? 3.028 4.954 16.664 1.00 97.94 100 ASN A O 1
ATOM 775 N N . PRO A 1 101 ? 3.931 7.027 16.557 1.00 97.38 101 PRO A N 1
ATOM 776 C CA . PRO A 1 101 ? 4.390 6.884 15.181 1.00 97.38 101 PRO A CA 1
ATOM 777 C C . PRO A 1 101 ? 5.270 5.646 15.009 1.00 97.38 101 PRO A C 1
ATOM 779 O O . PRO A 1 101 ? 6.164 5.396 15.824 1.00 97.38 101 PRO A O 1
ATOM 782 N N . ALA A 1 102 ? 5.035 4.878 13.948 1.00 97.94 102 ALA A N 1
ATOM 783 C CA . ALA A 1 102 ? 5.863 3.712 13.671 1.00 97.94 102 ALA A CA 1
ATOM 784 C C . ALA A 1 102 ? 7.215 4.164 13.085 1.00 97.94 102 ALA A C 1
ATOM 786 O O . ALA A 1 102 ? 7.239 5.058 12.235 1.00 97.94 102 ALA A O 1
ATOM 787 N N . PRO A 1 103 ? 8.350 3.539 13.447 1.00 98.25 103 PRO A N 1
ATOM 788 C CA . PRO A 1 103 ? 9.633 3.866 12.823 1.00 98.25 103 PRO A CA 1
ATOM 789 C C . PRO A 1 103 ? 9.582 3.761 11.289 1.00 98.25 103 PRO A C 1
ATOM 791 O O . PRO A 1 103 ? 10.071 4.638 10.583 1.00 98.25 103 PRO A O 1
ATOM 794 N N . ILE A 1 104 ? 8.909 2.730 10.768 1.00 97.94 104 ILE A N 1
ATOM 795 C CA . ILE A 1 104 ? 8.744 2.508 9.324 1.00 97.94 104 ILE A CA 1
ATOM 796 C C . ILE A 1 104 ? 7.811 3.523 8.649 1.00 97.94 104 ILE A C 1
ATOM 798 O O . ILE A 1 104 ? 8.036 3.867 7.494 1.00 97.94 104 ILE A O 1
ATOM 802 N N . GLU A 1 105 ? 6.812 4.055 9.363 1.00 98.44 105 GLU A N 1
ATOM 803 C CA . GLU A 1 105 ? 5.964 5.144 8.860 1.00 98.44 105 GLU A CA 1
ATOM 804 C C . GLU A 1 105 ? 6.804 6.391 8.584 1.00 98.44 105 GLU A C 1
ATOM 806 O O . GLU A 1 105 ? 6.599 7.044 7.566 1.00 98.44 105 GLU A O 1
ATOM 811 N N . GLN A 1 106 ? 7.744 6.724 9.475 1.00 98.25 106 GLN A N 1
ATOM 812 C CA . GLN A 1 106 ? 8.602 7.898 9.310 1.00 98.25 106 GLN A CA 1
ATOM 813 C C . GLN A 1 106 ? 9.603 7.707 8.169 1.00 98.25 106 GLN A C 1
ATOM 815 O O . GLN A 1 106 ? 9.792 8.621 7.370 1.00 98.25 106 GLN A O 1
ATOM 820 N N . LEU A 1 107 ? 10.208 6.517 8.070 1.00 98.19 107 LEU A N 1
ATOM 821 C CA . LEU A 1 107 ? 11.170 6.184 7.014 1.00 98.19 107 LEU A CA 1
ATOM 822 C C . LEU A 1 107 ? 10.537 6.224 5.620 1.00 98.19 107 LEU A C 1
ATOM 824 O O . LEU A 1 107 ? 11.097 6.813 4.701 1.00 98.19 107 LEU A O 1
ATOM 828 N N . GLU A 1 108 ? 9.365 5.611 5.466 1.00 98.38 108 GLU A N 1
ATOM 829 C CA . GLU A 1 108 ? 8.643 5.586 4.191 1.00 98.38 108 GLU A CA 1
ATOM 830 C C . GLU A 1 108 ? 7.803 6.850 3.979 1.00 98.38 108 GLU A C 1
ATOM 832 O O . GLU A 1 108 ? 7.352 7.102 2.867 1.00 98.38 108 GLU A O 1
ATOM 837 N N . SER A 1 109 ? 7.569 7.665 5.011 1.00 98.31 109 SER A N 1
ATOM 838 C CA . SER A 1 109 ? 6.604 8.771 4.987 1.00 98.31 109 SER A CA 1
ATOM 839 C C . SER A 1 109 ? 5.219 8.295 4.508 1.00 98.31 109 SER A C 1
ATOM 841 O O . SER A 1 109 ? 4.685 8.783 3.507 1.00 98.31 109 SER A O 1
ATOM 843 N N . LEU A 1 110 ? 4.682 7.271 5.188 1.00 98.50 110 LEU A N 1
ATOM 844 C CA . LEU A 1 110 ? 3.404 6.605 4.890 1.00 98.50 110 LEU A CA 1
ATOM 845 C C . LEU A 1 110 ? 2.630 6.294 6.182 1.00 98.50 110 LEU A C 1
ATOM 847 O O . LEU A 1 110 ? 2.944 5.333 6.884 1.00 98.50 110 LEU A O 1
ATOM 851 N N . GLU A 1 111 ? 1.592 7.081 6.478 1.00 97.62 111 GLU A N 1
ATOM 852 C CA . GLU A 1 111 ? 0.811 6.994 7.726 1.00 97.62 111 GLU A CA 1
ATOM 853 C C . GLU A 1 111 ? 0.161 5.622 7.951 1.00 97.62 111 GLU A C 1
ATOM 855 O O . GLU A 1 111 ? 0.130 5.118 9.072 1.00 97.62 111 GLU A O 1
ATOM 860 N N . GLN A 1 112 ? -0.299 4.959 6.887 1.00 98.06 112 GLN A N 1
ATOM 861 C CA . GLN A 1 112 ? -0.994 3.677 6.984 1.00 98.06 112 GLN A CA 1
ATOM 862 C C . GLN A 1 112 ? -0.095 2.543 7.502 1.00 98.06 112 GLN A C 1
ATOM 864 O O . GLN A 1 112 ? -0.598 1.527 7.980 1.00 98.06 112 GLN A O 1
ATOM 869 N N . LEU A 1 113 ? 1.233 2.715 7.475 1.00 98.44 113 LEU A N 1
ATOM 870 C CA . LEU A 1 113 ? 2.160 1.775 8.111 1.00 98.44 113 LEU A CA 1
ATOM 871 C C . LEU A 1 113 ? 2.047 1.780 9.638 1.00 98.44 113 LEU A C 1
ATOM 873 O O . LEU A 1 113 ? 2.352 0.768 10.265 1.00 98.44 113 LEU A O 1
ATOM 877 N N . ARG A 1 114 ? 1.558 2.870 10.244 1.00 98.44 114 ARG A N 1
ATOM 878 C CA . ARG A 1 114 ? 1.259 2.917 11.678 1.00 98.44 114 ARG A CA 1
ATOM 879 C C . ARG A 1 114 ? 0.163 1.929 12.056 1.00 98.44 114 ARG A C 1
ATOM 881 O O . ARG A 1 114 ? 0.274 1.279 13.087 1.00 98.44 114 ARG A O 1
ATOM 888 N N . ALA A 1 115 ? -0.864 1.800 11.215 1.00 97.25 115 ALA A N 1
ATOM 889 C CA . ALA A 1 115 ? -1.949 0.853 11.445 1.00 97.25 115 ALA A CA 1
ATOM 890 C C . ALA A 1 115 ? -1.401 -0.580 11.429 1.00 97.25 115 ALA A C 1
ATOM 892 O O . ALA A 1 115 ? -1.582 -1.321 12.381 1.00 97.25 115 ALA A O 1
ATOM 893 N N . LEU A 1 116 ? -0.616 -0.932 10.405 1.00 97.44 116 LEU A N 1
ATOM 894 C CA . LEU A 1 116 ? -0.007 -2.264 10.314 1.00 97.44 116 LEU A CA 1
ATOM 895 C C . LEU A 1 116 ? 0.965 -2.571 11.464 1.00 97.44 116 LEU A C 1
ATOM 897 O O . LEU A 1 116 ? 1.066 -3.718 11.886 1.00 97.44 116 LEU A O 1
ATOM 901 N N . TRP A 1 117 ? 1.684 -1.565 11.967 1.00 98.00 117 TRP A N 1
ATOM 902 C CA . TRP A 1 117 ? 2.652 -1.734 13.053 1.00 98.00 117 TRP A CA 1
ATOM 903 C C . TRP A 1 117 ? 2.002 -2.101 14.394 1.00 98.00 117 TRP A C 1
ATOM 905 O O . TRP A 1 117 ? 2.581 -2.870 15.160 1.00 98.00 117 TRP A O 1
ATOM 915 N N . HIS A 1 118 ? 0.826 -1.542 14.694 1.00 96.50 118 HIS A N 1
ATOM 916 C CA . HIS A 1 118 ? 0.144 -1.731 15.984 1.00 96.50 118 HIS A CA 1
ATOM 917 C C . HIS A 1 118 ? -0.953 -2.807 15.965 1.00 96.50 118 HIS A C 1
ATOM 919 O O . HIS A 1 118 ? -1.473 -3.136 17.032 1.00 96.50 118 HIS A O 1
ATOM 925 N N . GLY A 1 119 ? -1.245 -3.390 14.797 1.00 86.00 119 GLY A N 1
ATOM 926 C CA . GLY A 1 119 ? -2.314 -4.380 14.599 1.00 86.00 119 GLY A CA 1
ATOM 927 C C . GLY A 1 119 ? -3.698 -3.758 14.445 1.00 86.00 119 GLY A C 1
ATOM 928 O O . GLY A 1 119 ? -4.669 -4.541 14.521 1.00 86.00 119 GLY A O 1
#

pLDDT: mean 94.32, std 8.07, range [65.12, 98.81]

InterPro domains:
  IPR003329 Acylneuraminate cytidylyltransferase [PF02348] (2-119)
  IPR029044 Nucleotide-diphospho-sugar transferases [G3DSA:3.90.550.10] (1-119)
  IPR029044 Nucleotide-diphospho-sugar transfe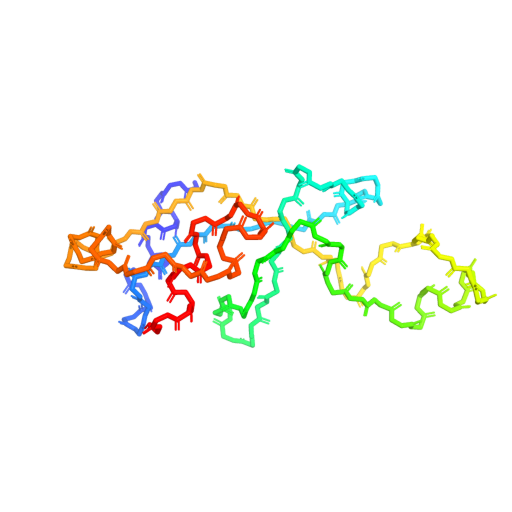rases [SSF53448] (2-119)

Organism: NCBI:txid35525

Secondary structure (DSSP, 8-state):
-HHHHHHHHHH-TT-SEEEEEEE---HHHHH-TTS-EEEE-TT--EEEEESS--S--HHHHHHH-TT-SS--S--SSPPEEEEEEEEE-HHHHHHGGGSPPPHHHHHHT-THHHHHHH-

=== Feature glossary ===
Each block in this record encodes a different view of the same protein. In brief:

Predicted aligned error. PAE(i, j) answers: if I align the predicted and true structures on residue i, how far off (in Å) do I expect residue j to be? A block-diagonal PAE matrix with low values on the blocks and high values off-diagonal is the signature of a multi-domain protein with confidently predicted domains but uncertain inter-domain orientation.

Contact-map, Ramachandran, and PAE plots. Plot images: a contact map (which residues are close in 3D, as an N×N binary image), a Ramachandran scatter (backbone torsion angles, revealing secondary-structure composition at a glance), and — for AlphaFold structures — a PAE heatmap (pairwise prediction confidence).

Backbone torsions (φ/ψ). φ (phi) and ψ (psi) are the two rotatable backbone dihedrals per residue: φ is the C(i-1)–N–Cα–C torsion, ψ is the N–Cα–C–N(i+1) torsion, both in degrees on (−180°, 180°]. α-helical residues cluster near (−60°, −45°); β-strand residues near (−120°, +130°). A Ramachandran plot is simply a scatter of (φ, ψ) for every residue.

Foldseek 3Di. A 3Di character summarizes, for each residue, the relative orientation of the Cα frame of its nearest spatial neighbor. Because it encodes fold topology rather than chemistry, 3Di alignments detect remote structural similarity that sequence alignment misses.

Radius of gyration, Cα contacts, bounding box. Three whole-structure scalars: the radius of gyration (RMS distance of Cα from centroid, in Å), the count of Cα–Cα contacts (pairs closer than 8 Å and separated by more than four residues in sequence — i.e. tertiary, not local, contacts), and the bounding-box dimensions. Together they distinguish compact globular folds from extended fibres or disordered chains.

Sequence. Sequence gives the chain of amino acids in standard one-letter code (A=alanine, C=cysteine, …, Y=tyrosine), read N→C. It is the only feature that is directly encoded by the gene; all structural features are derived from the folded form of this sequence.

mmCIF coordinates. Atomic coordinates in PDBx/mmCIF format — the same representation the Protein Data Bank distributes. Each line of the _atom_site loop places one backbone atom in Cartesian space (units: ångströms, origin: arbitrary).

Secondary structure (3-state, P-SEA). Three-state secondary structure (P-SEA) collapses the eight DSSP classes into helix (a), strand (b), and coil (c). P-SEA assigns these from Cα geometry alone — distances and angles — without requiring backbone oxygens, so it works on any Cα trace.

InterPro / GO / CATH / organism. Functional annotations link the protein to curated databases. InterPro entries identify conserved domains and families by matching the sequence against member-database signatures (Pfam, PROSITE, CDD, …). Gene Ontology (GO) terms describe molecular function, biological process, and cellular component in a controlled vocabulary. CATH places the structure in a hierarchical fold classification (Class/Architecture/Topology/Homologous-superfamily). The organism is the source species.

B-factor. B-factor (Debye–Waller factor) reflects atomic displacement in the crystal lattice. It is an experimental observable (units Å²), not a prediction; low values mean the atom is pinned down, high values mean it moves or is heterogeneous across the crystal.

Rendered structure images. Structure images are PyMOL renders from six orthogonal camera directions. Cartoon representation draws helices as coils and strands as arrows; sticks shows the backbone as bonds; surface shows the solvent-excluded envelope. Rainbow coloring maps sequence position to hue (blue→red, N→C); chain coloring assigns a distinct color per polypeptide.

Solvent-accessible surface area. Solvent-accessible surface area (SASA) is the area in Å² traced out by the centre of a 1.4 Å probe sphere (a water molecule) rolled over the protein's van der Waals surface (Shrake–Rupley / Lee–Richards construction). Buried residues have near-zero SASA; fully exposed residues can exceed 200 Å². The total SASA scales roughly with the number of surface residues.

Secondary structure (8-state, DSSP). The SS8 string is DSSP's per-residue secondary-structure call. α-helix (H) means an i→i+4 H-bond ladder; β-strand (E) means the residue participates in a β-sheet; 3₁₀ (G) and π (I) are tighter and wider helices; T/S are turns/bends; '-' is loop.

pLDDT. For AlphaFold models, the B-factor field carries pLDDT — the model's own estimate of local accuracy on a 0–100 scale. Regions with pLDDT<50 should be treated as essentially unmodeled; they often correspond to intrinsically disordered segments.

Nearest PDB structures. Nearest PDB neighbors are the top structural matches found by Foldseek when searching this structure against the entire Protein Data Bank. Each hit reports a TM-score (0 to 1; >0.5 almost always implies the same fold) and an E-value. These are *structural* homologs — they may share no detectable sequence similarity.